Protein AF-A0A2V3UB52-F1 (afdb_monomer_lite)

Sequence (153 aa):
MTWLLSFLPLWVWAVAGIVAVVAAWNFLGRPGAIIAAFAASVIAAYATGASVERERSNAVALTAEIARLKDEKAEAERQQQVSISIQAGMAEKAAATRAEATKLQERADALEDELRREASKAPPACRCGFTDDQRRRLQSDIPIGARADPTAR

Secondary structure (DSSP, 8-state):
--SSGGGS-HHHHHHHHHHHHHHHHHHHHHHHHHHHHHHHHHHHHHHHHHHHHHHHHHHHHHHHHHHHHHHHHHHHHHHHHHHHHHHHHHHHHHHHHHHHHHHHHHHHHHHHHHHHHHHHHS-GGG---S-HHHHHHHHHSS-GGGS--TT--

Radius of gyration: 48.34 Å; chains: 1; bounding box: 86×44×118 Å

Structure (mmCIF, N/CA/C/O backbone):
data_AF-A0A2V3UB52-F1
#
_entry.id   AF-A0A2V3UB52-F1
#
loop_
_atom_site.group_PDB
_atom_site.id
_atom_site.type_symbol
_atom_site.label_atom_id
_atom_site.label_alt_id
_atom_site.label_comp_id
_atom_site.label_asym_id
_atom_site.label_entity_id
_atom_site.label_seq_id
_atom_site.pdbx_PDB_ins_code
_atom_site.Cartn_x
_atom_site.Cartn_y
_atom_site.Cartn_z
_atom_site.occupancy
_atom_site.B_iso_or_equiv
_atom_site.auth_seq_id
_atom_site.auth_comp_id
_atom_site.auth_asym_id
_atom_site.auth_atom_id
_atom_site.pdbx_PDB_model_num
ATOM 1 N N . MET A 1 1 ? -8.072 -17.847 37.753 1.00 44.75 1 MET A N 1
ATOM 2 C CA . MET A 1 1 ? -9.468 -18.165 37.363 1.00 44.75 1 MET A CA 1
ATOM 3 C C . MET A 1 1 ? -10.377 -16.931 37.491 1.00 44.75 1 MET A C 1
ATOM 5 O O . MET A 1 1 ? -11.421 -16.999 38.115 1.00 44.75 1 MET A O 1
ATOM 9 N N . THR A 1 2 ? -10.000 -15.792 36.900 1.00 52.12 2 THR A N 1
ATOM 10 C CA . THR A 1 2 ? -10.775 -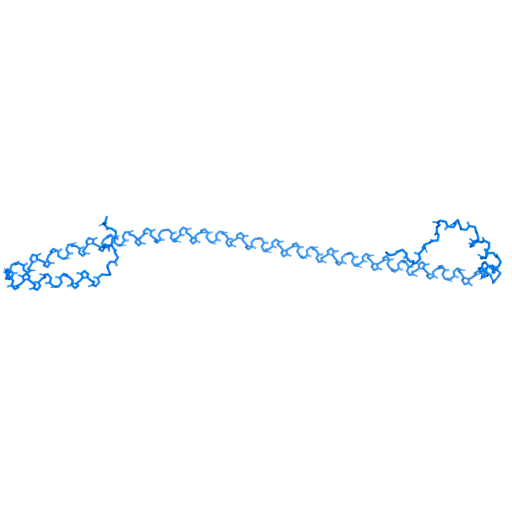14.526 36.952 1.00 52.12 2 THR A CA 1
ATOM 11 C C . THR A 1 2 ? -11.105 -13.962 35.564 1.00 52.12 2 THR A C 1
ATOM 13 O O . THR A 1 2 ? -11.876 -13.019 35.454 1.00 52.12 2 THR A O 1
ATOM 16 N N . TRP A 1 3 ? -10.585 -14.572 34.493 1.00 45.78 3 TRP A N 1
ATOM 17 C CA . TRP A 1 3 ? -10.704 -14.077 33.115 1.00 45.78 3 TRP A CA 1
ATOM 18 C C . TRP A 1 3 ? -11.988 -14.501 32.382 1.00 45.78 3 TRP A C 1
ATOM 20 O O . TRP A 1 3 ? -12.298 -13.958 31.328 1.00 45.78 3 TRP A O 1
ATOM 30 N N . LEU A 1 4 ? -12.759 -15.446 32.931 1.00 47.72 4 LEU A N 1
ATOM 31 C CA . LEU A 1 4 ? -13.968 -15.980 32.283 1.00 47.72 4 LEU A CA 1
ATOM 32 C C . LEU A 1 4 ? -15.237 -15.152 32.547 1.00 47.72 4 LEU A C 1
ATOM 34 O O . LEU A 1 4 ? -16.185 -15.233 31.774 1.00 47.72 4 LEU A O 1
ATOM 38 N N . LEU A 1 5 ? -15.259 -14.315 33.588 1.00 53.47 5 LEU A N 1
ATOM 39 C CA . LEU A 1 5 ? -16.418 -13.462 33.896 1.00 53.47 5 LEU A CA 1
ATOM 40 C C . LEU A 1 5 ? -16.448 -12.164 33.071 1.00 53.47 5 LEU A C 1
ATOM 42 O O . LEU A 1 5 ? -17.472 -11.489 33.025 1.00 53.47 5 LEU A O 1
ATOM 46 N N . SER A 1 6 ? -15.350 -11.818 32.393 1.00 53.53 6 SER A N 1
ATOM 47 C CA . SER A 1 6 ? -15.210 -10.561 31.643 1.00 53.53 6 SER A CA 1
ATOM 48 C C . SER A 1 6 ? -15.817 -10.584 30.234 1.00 53.53 6 SER A C 1
ATOM 50 O O . SER A 1 6 ? -15.831 -9.547 29.581 1.00 53.53 6 SER A O 1
ATOM 52 N N . PHE A 1 7 ? -16.307 -11.739 29.771 1.00 53.47 7 PHE A N 1
ATOM 53 C CA . PHE A 1 7 ? -16.876 -11.924 28.427 1.00 53.47 7 PHE A CA 1
ATOM 54 C C . PHE A 1 7 ? -18.392 -12.129 28.411 1.00 53.47 7 PHE A C 1
ATOM 56 O O . PHE A 1 7 ? -18.974 -12.323 27.345 1.00 53.47 7 PHE A O 1
ATOM 63 N N . LEU A 1 8 ? -19.049 -12.094 29.572 1.00 61.78 8 LEU A N 1
ATOM 64 C CA . LEU A 1 8 ? -20.497 -12.235 29.615 1.00 61.78 8 LEU A CA 1
ATOM 65 C C . LEU A 1 8 ? -21.143 -10.973 29.031 1.00 61.78 8 LEU A C 1
ATOM 67 O O . LEU A 1 8 ? -20.909 -9.876 29.549 1.00 61.78 8 LEU A O 1
ATOM 71 N N . PRO A 1 9 ? -21.934 -11.106 27.954 1.00 69.50 9 PRO A N 1
ATOM 72 C CA . PRO A 1 9 ? -22.558 -9.964 27.313 1.00 69.50 9 PRO A CA 1
ATOM 73 C C . PRO A 1 9 ? -23.505 -9.262 28.292 1.00 69.50 9 PRO A C 1
ATOM 75 O O . PRO A 1 9 ? -24.097 -9.890 29.169 1.00 69.50 9 PRO A O 1
ATOM 78 N N . LEU A 1 10 ? -23.641 -7.942 28.138 1.00 66.31 10 LEU A N 1
ATOM 79 C CA . LEU A 1 10 ? -24.345 -7.032 29.057 1.00 66.31 10 LEU A CA 1
ATOM 80 C C . LEU A 1 10 ? -25.760 -7.511 29.441 1.00 66.31 10 LEU A C 1
ATOM 82 O O . LEU A 1 10 ? -26.216 -7.293 30.563 1.00 66.31 10 LEU A O 1
ATOM 86 N N . TRP A 1 11 ? -26.429 -8.232 28.537 1.00 72.81 11 TRP A N 1
ATOM 87 C CA . TRP A 1 11 ? -27.746 -8.819 28.778 1.00 72.81 11 TRP A CA 1
ATOM 88 C C . TRP A 1 11 ? -27.741 -9.925 29.844 1.00 72.81 11 TRP A C 1
ATOM 90 O O . TRP A 1 11 ? -28.723 -10.055 30.568 1.00 72.81 11 TRP A O 1
ATOM 100 N N . VAL A 1 12 ? -26.651 -10.680 30.016 1.00 79.00 12 VAL A N 1
ATOM 101 C CA . VAL A 1 12 ? -26.568 -11.720 31.057 1.00 79.00 12 VAL A CA 1
ATOM 102 C C . VAL A 1 12 ? -26.512 -11.092 32.448 1.00 79.00 12 VAL A C 1
ATOM 104 O O . VAL A 1 12 ? -27.190 -11.556 33.363 1.00 79.00 12 VAL A O 1
ATOM 107 N N . TRP A 1 13 ? -25.776 -9.990 32.600 1.00 73.56 13 TRP A N 1
ATOM 108 C CA . TRP A 1 13 ? -25.744 -9.220 33.845 1.00 73.56 13 TRP A CA 1
ATOM 109 C C . TRP A 1 13 ? -27.090 -8.558 34.143 1.00 73.56 13 TRP A C 1
ATOM 111 O O . TRP A 1 13 ? -27.532 -8.562 35.292 1.00 73.56 13 TRP A O 1
ATOM 121 N N . ALA A 1 14 ? -27.780 -8.060 33.112 1.00 73.69 14 ALA A N 1
ATOM 122 C CA . ALA A 1 14 ? -29.127 -7.514 33.254 1.00 73.69 14 ALA A CA 1
ATOM 123 C C . ALA A 1 14 ? -30.132 -8.581 33.723 1.00 73.69 14 ALA A C 1
ATOM 125 O O . ALA A 1 14 ? -30.879 -8.348 34.672 1.00 73.69 14 ALA A O 1
ATOM 126 N N . VAL A 1 15 ? -30.111 -9.775 33.119 1.00 82.06 15 VAL A N 1
ATOM 127 C CA . VAL A 1 15 ? -30.983 -10.892 33.515 1.00 82.06 15 VAL A CA 1
ATOM 128 C C . VAL A 1 15 ? -30.673 -11.351 34.941 1.00 82.06 15 VAL A C 1
ATOM 130 O O . VAL A 1 15 ? -31.593 -11.505 35.742 1.00 82.06 15 VAL A O 1
ATOM 133 N N . ALA A 1 16 ? -29.395 -11.501 35.300 1.00 79.19 16 ALA A N 1
ATOM 134 C CA . ALA A 1 16 ? -28.996 -11.877 36.656 1.00 79.19 16 ALA A CA 1
ATOM 135 C C . ALA A 1 16 ? -29.429 -10.833 37.704 1.00 79.19 16 ALA A C 1
ATOM 137 O O . ALA A 1 16 ? -29.923 -11.201 38.770 1.00 79.19 16 ALA A O 1
ATOM 138 N N . GLY A 1 17 ? -29.310 -9.539 37.387 1.00 77.06 17 GLY A N 1
ATOM 139 C CA . GLY A 1 17 ? -29.779 -8.450 38.246 1.00 77.06 17 GLY A CA 1
ATOM 140 C C . GLY A 1 17 ? -31.294 -8.476 38.459 1.00 77.06 17 GLY A C 1
ATOM 141 O O . GLY A 1 17 ? -31.756 -8.360 39.592 1.00 77.06 17 GLY A O 1
ATOM 142 N N . ILE A 1 18 ? -32.073 -8.708 37.398 1.00 79.19 18 ILE A N 1
ATOM 143 C CA . ILE A 1 18 ? -33.537 -8.832 37.488 1.00 79.19 18 ILE A CA 1
ATOM 144 C C . ILE A 1 18 ? -33.924 -10.031 38.363 1.00 79.19 18 ILE A C 1
ATOM 146 O O . ILE A 1 18 ? -34.755 -9.890 39.260 1.00 79.19 18 ILE A O 1
ATOM 150 N N . VAL A 1 19 ? -33.293 -11.191 38.160 1.00 83.88 19 VAL A N 1
ATOM 151 C CA . VAL A 1 19 ? -33.550 -12.394 38.970 1.00 83.88 19 VAL A CA 1
ATOM 152 C C . VAL A 1 19 ? -33.215 -12.149 40.445 1.00 83.88 19 VAL A C 1
ATOM 154 O O . VAL A 1 19 ? -33.999 -12.527 41.316 1.00 83.88 19 VAL A O 1
ATOM 157 N N . ALA A 1 20 ? -32.110 -11.460 40.741 1.00 77.06 20 ALA A N 1
ATOM 158 C CA . ALA A 1 20 ? -31.729 -11.112 42.110 1.00 77.06 20 ALA A CA 1
ATOM 159 C C . ALA A 1 20 ? -32.736 -10.160 42.780 1.00 77.06 20 ALA A C 1
ATOM 161 O O . ALA A 1 20 ? -33.087 -10.359 43.942 1.00 77.06 20 ALA A O 1
ATOM 162 N N . VAL A 1 21 ? -33.250 -9.164 42.050 1.00 77.25 21 VAL A N 1
ATOM 163 C CA . VAL A 1 21 ? -34.270 -8.229 42.560 1.00 77.25 21 VAL A CA 1
ATOM 164 C C . VAL A 1 21 ? -35.596 -8.945 42.828 1.00 77.25 21 VAL A C 1
ATOM 166 O O . VAL A 1 21 ? -36.210 -8.722 43.872 1.00 77.25 21 VAL A O 1
ATOM 169 N N . VAL A 1 22 ? -36.017 -9.847 41.937 1.00 80.38 22 VAL A N 1
ATOM 170 C CA . VAL A 1 22 ? -37.239 -10.652 42.111 1.00 80.38 22 VAL A CA 1
ATOM 171 C C . VAL A 1 22 ? -37.104 -11.621 43.290 1.00 80.38 22 VAL A C 1
ATOM 173 O O . VAL A 1 22 ? -38.029 -11.754 44.093 1.00 80.38 22 VAL A O 1
ATOM 176 N N . ALA A 1 23 ? -35.946 -12.267 43.449 1.00 79.06 23 ALA A N 1
ATOM 177 C CA . ALA A 1 23 ? -35.674 -13.135 44.592 1.00 79.06 23 ALA A CA 1
ATOM 178 C C . ALA A 1 23 ? -35.661 -12.347 45.912 1.00 79.06 23 ALA A C 1
ATOM 180 O O . ALA A 1 23 ? -36.290 -12.761 46.885 1.00 79.06 23 ALA A O 1
ATOM 181 N N . ALA A 1 24 ? -35.018 -11.177 45.937 1.00 76.50 24 ALA A N 1
ATOM 182 C CA . ALA A 1 24 ? -34.986 -10.313 47.113 1.00 76.50 24 ALA A CA 1
ATOM 183 C C . ALA A 1 24 ? -36.382 -9.794 47.491 1.00 76.50 24 ALA A C 1
ATOM 185 O O . ALA A 1 24 ? -36.702 -9.719 48.676 1.00 76.50 24 ALA A O 1
ATOM 186 N N . TRP A 1 25 ? -37.238 -9.508 46.504 1.00 76.75 25 TRP A N 1
ATOM 187 C CA . TRP A 1 25 ? -38.633 -9.136 46.744 1.00 76.75 25 TRP A CA 1
ATOM 188 C C . TRP A 1 25 ? -39.426 -10.269 47.402 1.00 76.75 25 TRP A C 1
ATOM 190 O O . TRP A 1 25 ? -40.173 -10.024 48.348 1.00 76.75 25 TRP A O 1
ATOM 200 N N . ASN A 1 26 ? -39.242 -11.507 46.935 1.00 81.94 26 ASN A N 1
ATOM 201 C CA . ASN A 1 26 ? -39.949 -12.672 47.469 1.00 81.94 26 ASN A CA 1
ATOM 202 C C . ASN A 1 26 ? -39.465 -13.093 48.867 1.00 81.94 26 ASN A C 1
ATOM 204 O O . ASN A 1 26 ? -40.283 -13.525 49.673 1.00 81.94 26 ASN A O 1
ATOM 208 N N . PHE A 1 27 ? -38.168 -12.965 49.171 1.00 79.19 27 PHE A N 1
ATOM 209 C CA . PHE A 1 27 ? -37.594 -13.473 50.428 1.00 79.19 27 PHE A CA 1
ATOM 210 C C . PHE A 1 27 ? -37.385 -12.417 51.520 1.00 79.19 27 PHE A C 1
ATOM 212 O O . PHE A 1 27 ? -37.489 -12.739 52.700 1.00 79.19 27 PHE A O 1
ATOM 219 N N . LEU A 1 28 ? -37.090 -11.165 51.158 1.00 80.94 28 LEU A N 1
ATOM 220 C CA . LEU A 1 28 ? -36.808 -10.075 52.106 1.00 80.94 28 LEU A CA 1
ATOM 221 C C . LEU A 1 28 ? -37.832 -8.931 52.026 1.00 80.94 28 LEU A C 1
ATOM 223 O O . LEU A 1 28 ? -37.727 -7.938 52.751 1.00 80.94 28 LEU A O 1
ATOM 227 N N . GLY A 1 29 ? -38.823 -9.053 51.141 1.00 82.62 29 GLY A N 1
ATOM 228 C CA . GLY A 1 29 ? -39.827 -8.028 50.897 1.00 82.62 29 GLY A CA 1
ATOM 229 C C . GLY A 1 29 ? -39.277 -6.794 50.175 1.00 82.62 29 GLY A C 1
ATOM 230 O O . GLY A 1 29 ? -38.156 -6.754 49.662 1.00 82.62 29 GLY A O 1
ATOM 231 N N . ARG A 1 30 ? -40.094 -5.735 50.166 1.00 75.38 30 ARG A N 1
ATOM 232 C CA . ARG A 1 30 ? -39.780 -4.430 49.557 1.00 75.38 30 ARG A CA 1
ATOM 233 C C . ARG A 1 30 ? -38.390 -3.863 49.897 1.00 75.38 30 ARG A C 1
ATOM 235 O O . ARG A 1 30 ? -37.715 -3.435 48.962 1.00 75.38 30 ARG A O 1
ATOM 242 N N . PRO A 1 31 ? -37.933 -3.834 51.165 1.00 80.00 31 PRO A N 1
ATOM 243 C CA . PRO A 1 31 ? -36.636 -3.237 51.485 1.00 80.00 31 PRO A CA 1
ATOM 244 C C . PRO A 1 31 ? -35.461 -4.031 50.896 1.00 80.00 31 PRO A C 1
ATOM 246 O O . PRO A 1 31 ? -34.512 -3.426 50.401 1.00 80.00 31 PRO A O 1
ATOM 249 N N . GLY A 1 32 ? -35.540 -5.366 50.857 1.00 73.06 32 GLY A N 1
ATOM 250 C CA . GLY A 1 32 ? -34.499 -6.199 50.248 1.00 73.06 32 GLY A CA 1
ATOM 251 C C . GLY A 1 32 ? -34.378 -5.995 48.738 1.00 73.06 32 GLY A C 1
ATOM 252 O O . GLY A 1 32 ? -33.271 -5.920 48.206 1.00 73.06 32 GLY A O 1
ATOM 253 N N . ALA A 1 33 ? -35.507 -5.827 48.046 1.00 76.00 33 ALA A N 1
ATOM 254 C CA . ALA A 1 33 ? -35.509 -5.563 46.610 1.00 76.00 33 ALA A CA 1
ATOM 255 C C . ALA A 1 33 ? -34.905 -4.199 46.240 1.00 76.00 33 ALA A C 1
ATOM 257 O O . ALA A 1 33 ? -34.209 -4.095 45.231 1.00 76.00 33 ALA A O 1
ATOM 258 N N . ILE A 1 34 ? -35.125 -3.168 47.064 1.00 78.62 34 ILE A N 1
ATOM 259 C CA . ILE A 1 34 ? -34.530 -1.836 46.859 1.00 78.62 34 ILE A CA 1
ATOM 260 C C . ILE A 1 34 ? -33.002 -1.913 46.964 1.00 78.62 34 ILE A C 1
ATOM 262 O O . ILE A 1 34 ? -32.299 -1.368 46.114 1.00 78.62 34 ILE A O 1
ATOM 266 N N . ILE A 1 35 ? -32.484 -2.637 47.961 1.00 80.00 35 ILE A N 1
ATOM 267 C CA . ILE A 1 35 ? -31.037 -2.820 48.150 1.00 80.00 35 ILE A CA 1
ATOM 268 C C . ILE A 1 35 ? -30.431 -3.600 46.975 1.00 80.00 35 ILE A C 1
ATOM 270 O O . ILE A 1 35 ? -29.394 -3.201 46.443 1.00 80.00 35 ILE A O 1
ATOM 274 N N . ALA A 1 36 ? -31.092 -4.670 46.524 1.00 77.56 36 ALA A N 1
ATOM 275 C CA . ALA A 1 36 ? -30.638 -5.459 45.379 1.00 77.56 36 ALA A CA 1
ATOM 276 C C . ALA A 1 36 ? -30.613 -4.637 44.078 1.00 77.56 36 ALA A C 1
ATOM 278 O O . ALA A 1 36 ? -29.644 -4.706 43.320 1.00 77.56 36 ALA A O 1
ATOM 279 N N . ALA A 1 37 ? -31.640 -3.816 43.839 1.00 76.81 37 ALA A N 1
ATOM 280 C CA . ALA A 1 37 ? -31.699 -2.942 42.671 1.00 76.81 37 ALA A CA 1
ATOM 281 C C . ALA A 1 37 ? -30.588 -1.883 42.708 1.00 76.81 37 ALA A C 1
ATOM 283 O O . ALA A 1 37 ? -29.920 -1.642 41.701 1.00 76.81 37 ALA A O 1
ATOM 284 N N . PHE A 1 38 ? -30.336 -1.292 43.878 1.00 79.25 38 PHE A N 1
ATOM 285 C CA . PHE A 1 38 ? -29.255 -0.326 44.055 1.00 79.25 38 PHE A CA 1
ATOM 286 C C . PHE A 1 38 ? -27.876 -0.955 43.805 1.00 79.25 38 PHE A C 1
ATOM 288 O O . PHE A 1 38 ? -27.081 -0.415 43.038 1.00 79.25 38 PHE A O 1
ATOM 295 N N . ALA A 1 39 ? -27.612 -2.140 44.363 1.00 80.12 39 ALA A N 1
ATOM 296 C CA . ALA A 1 39 ? -26.362 -2.866 44.138 1.00 80.12 39 ALA A CA 1
ATOM 297 C C . ALA A 1 39 ? -26.149 -3.214 42.652 1.00 80.12 39 ALA A C 1
ATOM 299 O O . ALA A 1 39 ? -25.061 -2.997 42.118 1.00 80.12 39 ALA A O 1
ATOM 300 N N . ALA A 1 40 ? -27.195 -3.674 41.958 1.00 77.62 40 ALA A N 1
ATOM 301 C CA . ALA A 1 40 ? -27.137 -3.946 40.521 1.00 77.62 40 ALA A CA 1
ATOM 302 C C . ALA A 1 40 ? -26.825 -2.680 39.701 1.00 77.62 40 ALA A C 1
ATOM 304 O O . ALA A 1 40 ? -26.051 -2.735 38.746 1.00 77.62 40 ALA A O 1
ATOM 305 N N . SER A 1 41 ? -27.373 -1.531 40.110 1.00 77.38 41 SER A N 1
ATOM 306 C CA . SER A 1 41 ? -27.149 -0.235 39.455 1.00 77.38 41 SER A 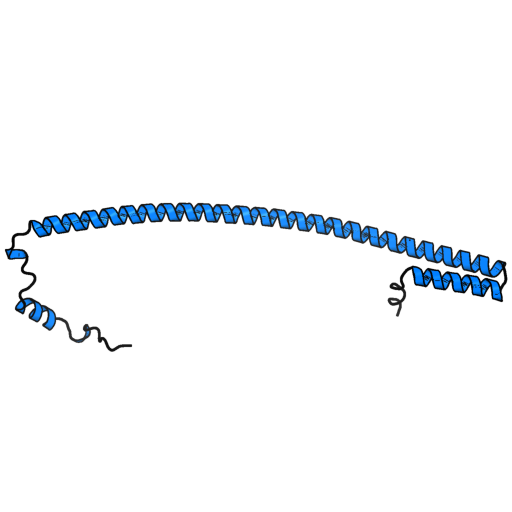CA 1
ATOM 307 C C . SER A 1 41 ? -25.689 0.210 39.562 1.00 77.38 41 SER A C 1
ATOM 309 O O . SER A 1 41 ? -25.090 0.643 38.579 1.00 77.38 41 SER A O 1
ATOM 311 N N . VAL A 1 42 ? -25.093 0.059 40.749 1.00 83.50 42 VAL A N 1
ATOM 312 C CA . VAL A 1 42 ? -23.688 0.407 41.004 1.00 83.50 42 VAL A CA 1
ATOM 313 C C . VAL A 1 42 ? -22.742 -0.489 40.201 1.00 83.50 42 VAL A C 1
ATOM 315 O O . VAL A 1 42 ? -21.799 0.006 39.585 1.00 83.50 42 VAL A O 1
ATOM 318 N N . ILE A 1 43 ? -23.015 -1.797 40.146 1.00 79.06 43 ILE A N 1
ATOM 319 C CA . ILE A 1 43 ? -22.214 -2.748 39.358 1.00 79.06 43 ILE A CA 1
ATOM 320 C C . ILE A 1 43 ? -22.306 -2.424 37.862 1.00 79.06 43 ILE A C 1
ATOM 322 O O . ILE A 1 43 ? -21.286 -2.418 37.172 1.00 79.06 43 ILE A O 1
ATOM 326 N N . ALA A 1 44 ? -23.503 -2.104 37.363 1.00 73.50 44 ALA A N 1
ATOM 327 C CA . ALA A 1 44 ? -23.701 -1.720 35.970 1.00 73.50 44 ALA A CA 1
ATOM 328 C C . ALA A 1 44 ? -22.963 -0.416 35.620 1.00 73.50 44 ALA A C 1
ATOM 330 O O . ALA A 1 44 ? -22.313 -0.351 34.575 1.00 73.50 44 ALA A O 1
ATOM 331 N N . ALA A 1 45 ? -23.003 0.589 36.502 1.00 76.94 45 ALA A N 1
ATOM 332 C CA . ALA A 1 45 ? -22.284 1.853 36.328 1.00 76.94 45 ALA A CA 1
ATOM 333 C C . ALA A 1 45 ? -20.758 1.657 36.313 1.00 76.94 45 ALA A C 1
ATOM 335 O O . ALA A 1 45 ? -20.058 2.242 35.488 1.00 76.94 45 ALA A O 1
ATOM 336 N N . TYR A 1 46 ? -20.234 0.786 37.179 1.00 77.44 46 TYR A N 1
ATOM 337 C CA . TYR A 1 46 ? -18.809 0.458 37.195 1.00 77.44 46 TYR A CA 1
ATOM 338 C C . TYR A 1 46 ? -18.373 -0.300 35.930 1.00 77.44 46 TYR A C 1
ATOM 340 O O . TYR A 1 46 ? -17.359 0.036 35.316 1.00 77.44 46 TYR A O 1
ATOM 348 N N . ALA A 1 47 ? -19.161 -1.289 35.496 1.00 75.06 47 ALA A N 1
ATOM 349 C CA . ALA A 1 47 ? -18.876 -2.064 34.290 1.00 75.06 47 ALA A CA 1
ATOM 350 C C . ALA A 1 47 ? -18.905 -1.198 33.019 1.00 75.06 47 ALA A C 1
ATOM 352 O O . ALA A 1 47 ? -18.039 -1.351 32.157 1.00 75.06 47 ALA A O 1
ATOM 353 N N . THR A 1 48 ? -19.855 -0.260 32.929 1.00 75.31 48 THR A N 1
ATOM 354 C CA . THR A 1 48 ? -19.929 0.698 31.814 1.00 75.31 48 THR A CA 1
ATOM 355 C C . THR A 1 48 ? -18.807 1.733 31.849 1.00 75.31 48 THR A C 1
ATOM 357 O O . THR A 1 48 ? -18.257 2.064 30.802 1.00 75.31 48 THR A O 1
ATOM 360 N N . GLY A 1 49 ? -18.387 2.200 33.028 1.00 71.62 49 GLY A N 1
ATOM 361 C CA . GLY A 1 49 ? -17.198 3.050 33.151 1.00 71.62 49 GLY A CA 1
ATOM 362 C C . GLY A 1 49 ? -15.938 2.365 32.609 1.00 71.62 49 GLY A C 1
ATOM 363 O O . GLY A 1 49 ? -15.230 2.927 31.772 1.00 71.62 49 GLY A O 1
ATOM 364 N N . ALA A 1 50 ? -15.713 1.107 33.001 1.00 70.56 50 ALA A N 1
ATOM 365 C CA . ALA A 1 50 ? -14.559 0.327 32.556 1.00 70.56 50 ALA A CA 1
ATOM 366 C C . ALA A 1 50 ? -14.577 0.004 31.048 1.00 70.56 50 ALA A C 1
ATOM 368 O O . ALA A 1 50 ? -13.515 -0.100 30.428 1.00 70.56 50 ALA A O 1
ATOM 369 N N . SER A 1 51 ? -15.754 -0.161 30.433 1.00 67.44 51 SER A N 1
ATOM 370 C CA . SER A 1 51 ? -15.855 -0.378 28.984 1.00 67.44 51 SER A CA 1
ATOM 371 C C . SER A 1 51 ? -15.556 0.891 28.186 1.00 67.44 51 SER A C 1
ATOM 373 O O . SER A 1 51 ? -14.833 0.821 27.195 1.00 67.44 51 SER A O 1
ATOM 375 N N . VAL A 1 52 ? -16.029 2.054 28.647 1.00 67.19 52 VAL A N 1
ATOM 376 C CA . VAL A 1 52 ? -15.787 3.346 27.978 1.00 67.19 52 VAL A CA 1
ATOM 377 C C . VAL A 1 52 ? -14.296 3.690 27.949 1.00 67.19 52 VAL A C 1
ATOM 379 O O . VAL A 1 52 ? -13.789 4.213 26.956 1.00 67.19 52 VAL A O 1
ATOM 382 N N . GLU A 1 53 ? -13.565 3.372 29.014 1.00 69.94 53 GLU A N 1
ATOM 383 C CA . GLU A 1 53 ? -12.128 3.645 29.091 1.00 69.94 53 GLU A CA 1
ATOM 384 C C . GLU A 1 53 ? -11.317 2.777 28.110 1.00 69.94 53 GLU A C 1
ATOM 386 O O . GLU A 1 53 ? -10.389 3.271 27.465 1.00 69.94 53 GLU A O 1
ATOM 391 N N . ARG A 1 54 ? -11.739 1.523 27.891 1.00 67.44 54 ARG A N 1
ATOM 392 C CA . ARG A 1 54 ? -11.158 0.626 26.873 1.00 67.44 54 ARG A CA 1
ATOM 393 C C . ARG A 1 54 ? -11.482 1.056 25.444 1.00 67.44 54 ARG A C 1
ATOM 395 O O . ARG A 1 54 ? -10.636 0.953 24.559 1.00 67.44 54 ARG A O 1
ATOM 402 N N . GLU A 1 55 ? -12.692 1.548 25.197 1.00 68.88 55 GLU A N 1
ATOM 403 C CA . GLU A 1 55 ? -13.059 2.077 23.879 1.00 68.88 55 GLU A CA 1
ATOM 404 C C . GLU A 1 55 ? -12.242 3.323 23.533 1.00 68.88 55 GLU A C 1
ATOM 406 O O . GLU A 1 55 ? -11.772 3.455 22.403 1.00 68.88 55 GLU A O 1
ATOM 411 N N . ARG A 1 56 ? -11.979 4.194 24.517 1.00 74.56 56 ARG A N 1
ATOM 412 C CA . ARG A 1 56 ? -11.095 5.353 24.335 1.00 74.56 56 ARG A CA 1
ATOM 413 C C . ARG A 1 56 ? -9.657 4.941 24.033 1.00 74.56 56 ARG A C 1
ATOM 415 O O . ARG A 1 56 ? -9.065 5.500 23.112 1.00 74.56 56 ARG A O 1
ATOM 422 N N . SER A 1 57 ? -9.100 3.957 24.746 1.00 73.88 57 SER A N 1
ATOM 423 C CA . SER A 1 57 ? -7.742 3.474 24.449 1.00 73.88 57 SER A CA 1
ATOM 424 C C . SER A 1 57 ? -7.649 2.837 23.062 1.00 73.88 57 SER A C 1
ATOM 426 O O . SER A 1 57 ? -6.691 3.089 22.333 1.00 73.88 57 SER A O 1
ATOM 428 N N . ASN A 1 58 ? -8.667 2.069 22.663 1.00 81.06 58 ASN A N 1
ATOM 429 C CA . ASN A 1 58 ? -8.723 1.450 21.339 1.00 81.06 58 ASN A CA 1
ATOM 430 C C . ASN A 1 58 ? -8.880 2.495 20.229 1.00 81.06 58 ASN A C 1
ATOM 432 O O . ASN A 1 58 ? -8.240 2.373 19.190 1.00 81.06 58 ASN A O 1
ATOM 436 N N . ALA A 1 59 ? -9.673 3.547 20.450 1.00 73.44 59 ALA A N 1
ATOM 437 C CA . ALA A 1 59 ? -9.819 4.644 19.497 1.00 73.44 59 ALA A CA 1
ATOM 438 C C . ALA A 1 59 ? -8.490 5.382 19.269 1.00 73.44 59 ALA A C 1
ATOM 440 O O . ALA A 1 59 ? -8.126 5.646 18.125 1.00 73.44 59 ALA A O 1
ATOM 441 N N . VAL A 1 60 ? -7.729 5.655 20.336 1.00 84.12 60 VAL A N 1
ATOM 442 C CA . VAL A 1 60 ? -6.400 6.280 20.222 1.00 84.12 60 VAL A CA 1
ATOM 443 C C . VAL A 1 60 ? -5.421 5.360 19.485 1.00 84.12 60 VAL A C 1
ATOM 445 O O . VAL A 1 60 ? -4.734 5.811 18.566 1.00 84.12 60 VAL A O 1
ATOM 448 N N . ALA A 1 61 ? -5.403 4.064 19.811 1.00 85.50 61 ALA A N 1
ATOM 449 C CA . ALA A 1 61 ? -4.566 3.089 19.111 1.00 85.50 61 ALA A CA 1
ATOM 450 C C . ALA A 1 61 ? -4.898 3.017 17.609 1.00 85.50 61 ALA A C 1
ATOM 452 O O . ALA A 1 61 ? -4.000 3.110 16.774 1.00 85.50 61 ALA A O 1
ATOM 453 N N . LEU A 1 62 ? -6.188 2.970 17.259 1.00 81.00 62 LEU A N 1
ATOM 454 C CA . LEU A 1 62 ? -6.647 2.970 15.868 1.00 81.00 62 LEU A CA 1
ATOM 455 C C . LEU A 1 62 ? -6.251 4.253 15.131 1.00 81.00 62 LEU A C 1
ATOM 457 O O . LEU A 1 62 ? -5.862 4.190 13.968 1.00 81.00 62 LEU A O 1
ATOM 461 N N . THR A 1 63 ? -6.295 5.419 15.783 1.00 86.56 63 THR A N 1
ATOM 462 C CA . THR A 1 63 ? -5.830 6.661 15.142 1.00 86.56 63 THR A CA 1
ATOM 463 C C . THR A 1 63 ? -4.328 6.655 14.858 1.00 86.56 63 THR A C 1
ATOM 465 O O . THR A 1 63 ? -3.919 7.125 13.795 1.00 86.56 63 THR A O 1
ATOM 468 N N . ALA A 1 64 ? -3.514 6.082 15.750 1.00 86.62 64 ALA A N 1
ATOM 469 C CA . ALA A 1 64 ? -2.078 5.923 15.523 1.00 86.62 64 ALA A CA 1
ATOM 470 C C . ALA A 1 64 ? -1.790 4.939 14.376 1.00 86.62 64 ALA A C 1
ATOM 472 O O . ALA A 1 64 ? -0.916 5.182 13.545 1.00 86.62 64 ALA A O 1
ATOM 473 N N . GLU A 1 65 ? -2.568 3.862 14.283 1.00 85.94 65 GLU A N 1
ATOM 474 C CA . GLU A 1 65 ? -2.429 2.870 13.219 1.00 85.94 65 GLU A CA 1
ATOM 475 C C . GLU A 1 65 ? -2.869 3.420 11.854 1.00 85.94 65 GLU A C 1
ATOM 477 O O . GLU A 1 65 ? -2.179 3.225 10.855 1.00 85.94 65 GLU A O 1
ATOM 482 N N . ILE A 1 66 ? -3.940 4.220 11.810 1.00 87.94 66 ILE A N 1
ATOM 483 C CA . ILE A 1 66 ? -4.358 4.938 10.597 1.00 87.94 66 ILE A CA 1
ATOM 484 C C . ILE A 1 66 ? -3.280 5.926 10.134 1.00 87.94 66 ILE A C 1
ATOM 486 O O . ILE A 1 66 ? -3.053 6.049 8.931 1.00 87.94 66 ILE A O 1
ATOM 490 N N . ALA A 1 67 ? -2.623 6.639 11.056 1.00 88.31 67 ALA A N 1
ATOM 491 C CA . ALA A 1 67 ? -1.532 7.548 10.705 1.00 88.31 67 ALA A CA 1
ATOM 492 C C . ALA A 1 67 ? -0.364 6.784 10.064 1.00 88.31 67 ALA A C 1
ATOM 494 O O . ALA A 1 67 ? 0.072 7.136 8.971 1.00 88.31 67 ALA A O 1
ATOM 495 N N . ARG A 1 68 ? 0.045 5.665 10.672 1.00 89.38 68 ARG A N 1
ATOM 496 C CA . ARG A 1 68 ? 1.111 4.810 10.139 1.00 89.38 68 ARG A CA 1
ATOM 497 C C . ARG A 1 68 ? 0.778 4.245 8.752 1.00 89.38 68 ARG A C 1
ATOM 499 O O . ARG A 1 68 ? 1.623 4.272 7.865 1.00 89.38 68 ARG A O 1
ATOM 506 N N . LEU A 1 69 ? -0.454 3.776 8.542 1.00 86.56 69 LEU A N 1
ATOM 507 C CA . LEU A 1 69 ? -0.894 3.255 7.241 1.00 86.56 69 LEU A CA 1
ATOM 508 C C . LEU A 1 69 ? -0.939 4.337 6.154 1.00 86.56 69 LEU A C 1
ATOM 510 O O . LEU A 1 69 ? -0.714 4.046 4.979 1.00 86.56 69 LEU A O 1
ATOM 514 N N . LYS A 1 70 ? -1.231 5.591 6.520 1.00 90.56 70 LYS A N 1
ATOM 515 C CA . LYS A 1 70 ? -1.168 6.715 5.577 1.00 90.56 70 LYS A CA 1
ATOM 516 C C . LYS A 1 70 ? 0.264 7.009 5.144 1.00 90.56 70 LYS A C 1
ATOM 518 O O . LYS A 1 70 ? 0.476 7.237 3.954 1.00 90.56 70 LYS A O 1
ATOM 523 N N . ASP A 1 71 ? 1.213 6.969 6.074 1.00 91.12 71 ASP A N 1
ATOM 524 C CA . ASP A 1 71 ? 2.628 7.187 5.768 1.00 91.12 71 ASP A CA 1
ATOM 525 C C . ASP A 1 71 ? 3.169 6.075 4.857 1.00 91.12 71 ASP A C 1
ATOM 527 O O . ASP A 1 71 ? 3.755 6.361 3.814 1.00 91.12 71 ASP A O 1
ATOM 531 N N . GLU A 1 72 ? 2.854 4.813 5.165 1.00 90.06 72 GLU A N 1
ATOM 532 C CA . GLU A 1 72 ? 3.227 3.659 4.334 1.00 90.06 72 GLU A CA 1
ATOM 533 C C . GLU A 1 72 ? 2.644 3.759 2.914 1.00 90.06 72 GLU A C 1
ATOM 535 O O . GLU A 1 72 ? 3.332 3.508 1.921 1.00 90.06 72 GLU A O 1
ATOM 540 N N . LYS A 1 73 ? 1.389 4.210 2.785 1.00 88.94 73 LYS A N 1
ATOM 541 C CA . LYS A 1 73 ? 0.772 4.439 1.474 1.00 88.94 73 LYS A CA 1
ATOM 542 C C . LYS A 1 73 ? 1.474 5.557 0.695 1.00 88.94 73 LYS A C 1
ATOM 544 O O . LYS A 1 73 ? 1.695 5.410 -0.506 1.00 88.94 73 LYS A O 1
ATOM 549 N N . ALA A 1 74 ? 1.837 6.656 1.356 1.00 91.94 74 ALA A N 1
ATOM 550 C CA . ALA A 1 74 ? 2.551 7.758 0.713 1.00 91.94 74 ALA A CA 1
ATOM 551 C C . ALA A 1 74 ? 3.944 7.325 0.221 1.00 91.94 74 ALA A C 1
ATOM 553 O O . ALA A 1 74 ? 4.389 7.751 -0.847 1.00 91.94 74 ALA A O 1
ATOM 554 N N . GLU A 1 75 ? 4.629 6.455 0.965 1.00 88.25 75 GLU A N 1
ATOM 555 C CA . GLU A 1 75 ? 5.893 5.855 0.532 1.00 88.25 75 GLU A CA 1
ATOM 556 C C . GLU A 1 75 ? 5.705 4.918 -0.669 1.00 88.25 75 GLU A C 1
ATOM 558 O O . GLU A 1 75 ? 6.467 5.008 -1.637 1.00 88.25 75 GLU A O 1
ATOM 563 N N . ALA A 1 76 ? 4.662 4.083 -0.662 1.00 88.56 76 ALA A N 1
ATOM 564 C CA . ALA A 1 76 ? 4.338 3.198 -1.780 1.00 88.56 76 ALA A CA 1
ATOM 565 C C . ALA A 1 76 ? 4.020 3.975 -3.072 1.00 88.56 76 ALA A C 1
ATOM 567 O O . ALA A 1 76 ? 4.497 3.611 -4.148 1.00 88.56 76 ALA A O 1
ATOM 568 N N . GLU A 1 77 ? 3.284 5.087 -2.979 1.00 89.75 77 GLU A N 1
ATOM 569 C CA . GLU A 1 77 ? 2.994 5.959 -4.128 1.00 89.75 77 GLU A CA 1
ATOM 570 C C . GLU A 1 77 ? 4.276 6.583 -4.708 1.00 89.75 77 GLU A C 1
ATOM 572 O O . GLU A 1 77 ? 4.456 6.614 -5.930 1.00 89.75 77 GLU A O 1
ATOM 577 N N . ARG A 1 78 ? 5.224 7.001 -3.854 1.00 89.25 78 ARG A N 1
ATOM 578 C CA . ARG A 1 78 ? 6.540 7.485 -4.312 1.00 89.25 78 ARG A CA 1
ATOM 579 C C . ARG A 1 78 ? 7.326 6.389 -5.026 1.00 89.25 78 ARG A C 1
ATOM 581 O O . ARG A 1 78 ? 7.902 6.649 -6.081 1.00 89.25 78 ARG A O 1
ATOM 588 N N . GLN A 1 79 ? 7.340 5.168 -4.490 1.00 89.31 79 GLN A N 1
ATOM 589 C CA . GLN A 1 79 ? 8.008 4.033 -5.138 1.00 89.31 79 GLN A CA 1
ATOM 590 C C . GLN A 1 79 ? 7.377 3.707 -6.495 1.00 89.31 79 GLN A C 1
ATOM 592 O O . GLN A 1 79 ? 8.096 3.486 -7.473 1.00 89.31 79 GLN A O 1
ATOM 597 N N . GLN A 1 80 ? 6.046 3.748 -6.587 1.00 88.50 80 GLN A N 1
ATOM 598 C CA . GLN A 1 80 ? 5.340 3.553 -7.847 1.00 88.50 80 GLN A CA 1
ATOM 599 C C . GLN A 1 80 ? 5.730 4.628 -8.869 1.00 88.50 80 GLN A C 1
ATOM 601 O O . GLN A 1 80 ? 6.081 4.297 -10.003 1.00 88.50 80 GLN A O 1
ATOM 606 N N . GLN A 1 81 ? 5.764 5.900 -8.469 1.00 90.56 81 GLN A N 1
ATOM 607 C CA . GLN A 1 81 ? 6.170 6.995 -9.351 1.00 90.56 81 GLN A CA 1
ATOM 608 C C . GLN A 1 81 ? 7.621 6.853 -9.839 1.00 90.56 81 GLN A C 1
ATOM 610 O O . GLN A 1 81 ? 7.896 7.084 -11.018 1.00 90.56 81 GLN A O 1
ATOM 615 N N . VAL A 1 82 ? 8.536 6.409 -8.970 1.00 90.75 82 VAL A N 1
ATOM 616 C CA . VAL A 1 82 ? 9.927 6.100 -9.344 1.00 90.75 82 VAL A CA 1
ATOM 617 C C . VAL A 1 82 ? 9.987 4.933 -10.332 1.00 90.75 82 VAL A C 1
ATOM 619 O O . VAL A 1 82 ? 10.712 4.999 -11.320 1.00 90.75 82 VAL A O 1
ATOM 622 N N . SER A 1 83 ? 9.203 3.872 -10.130 1.00 84.75 83 SER A N 1
ATOM 623 C CA . SER A 1 83 ? 9.182 2.750 -11.076 1.00 84.75 83 SER A CA 1
ATOM 624 C C . SER A 1 83 ? 8.667 3.159 -12.462 1.00 84.75 83 SER A C 1
ATOM 626 O O . SER A 1 83 ? 9.241 2.750 -13.470 1.00 84.75 83 SER A O 1
ATOM 628 N N . ILE A 1 84 ? 7.648 4.024 -12.525 1.00 91.94 84 ILE A N 1
ATOM 629 C CA . ILE A 1 84 ? 7.107 4.550 -13.785 1.00 91.94 84 ILE A CA 1
ATOM 630 C C . ILE A 1 84 ? 8.157 5.403 -14.503 1.00 91.94 84 ILE A C 1
ATOM 632 O O . ILE A 1 84 ? 8.348 5.248 -15.709 1.00 91.94 84 ILE A O 1
ATOM 636 N N . SER A 1 85 ? 8.875 6.271 -13.784 1.00 88.31 85 SER A N 1
ATOM 637 C CA . SER A 1 85 ? 9.910 7.110 -14.400 1.00 88.31 85 SER A CA 1
ATOM 638 C C . SER A 1 85 ? 11.101 6.289 -14.903 1.00 88.31 85 SER A C 1
ATOM 640 O O . SER A 1 85 ? 11.618 6.563 -15.987 1.00 88.31 85 SER A O 1
ATOM 642 N N . ILE A 1 86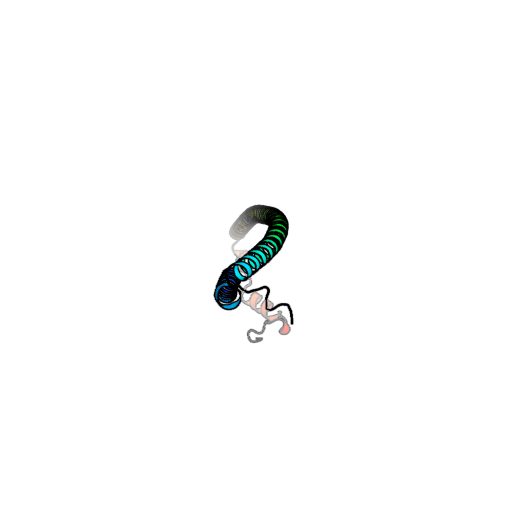 ? 11.486 5.224 -14.190 1.00 90.62 86 ILE A N 1
ATOM 643 C CA . ILE A 1 86 ? 12.495 4.266 -14.662 1.00 90.62 86 ILE A CA 1
ATOM 644 C C . ILE A 1 86 ? 12.011 3.556 -15.931 1.00 90.62 86 ILE A C 1
ATOM 646 O O . ILE A 1 86 ? 12.767 3.460 -16.896 1.00 90.62 86 ILE A O 1
ATOM 650 N N . GLN A 1 87 ? 10.761 3.084 -15.967 1.00 87.25 87 GLN A N 1
ATOM 651 C CA . GLN A 1 87 ? 10.199 2.432 -17.155 1.00 87.25 87 GLN A CA 1
ATOM 652 C C . GLN A 1 87 ? 10.160 3.374 -18.364 1.00 87.25 87 GLN A C 1
ATOM 654 O O . GLN A 1 87 ? 10.548 2.965 -19.458 1.00 87.25 87 GLN A O 1
ATOM 659 N N . ALA A 1 88 ? 9.766 4.635 -18.167 1.00 89.25 88 ALA A N 1
ATOM 660 C CA . ALA A 1 88 ? 9.796 5.650 -19.215 1.00 89.25 88 ALA A CA 1
ATOM 661 C C . ALA A 1 88 ? 11.226 5.872 -19.741 1.00 89.25 88 ALA A C 1
ATOM 663 O O . ALA A 1 88 ? 11.459 5.783 -20.946 1.00 89.25 88 ALA A O 1
ATOM 664 N N . GLY A 1 89 ? 12.209 6.031 -18.847 1.00 87.44 89 GLY A N 1
ATOM 665 C CA . GLY A 1 89 ? 13.614 6.177 -19.240 1.00 87.44 89 GLY A CA 1
ATOM 666 C C . GLY A 1 89 ? 14.189 4.939 -19.944 1.00 87.44 89 GLY A C 1
ATOM 667 O O . GLY A 1 89 ? 15.016 5.058 -20.848 1.00 87.44 89 GLY A O 1
ATOM 668 N N . MET A 1 90 ? 13.742 3.733 -19.580 1.00 84.88 90 MET A N 1
ATOM 669 C CA . MET A 1 90 ? 14.121 2.496 -20.274 1.00 84.88 90 MET A CA 1
ATOM 670 C C . MET A 1 90 ? 13.496 2.405 -21.669 1.00 84.88 90 MET A C 1
ATOM 672 O O . MET A 1 90 ? 14.162 1.951 -22.600 1.00 84.88 90 MET A O 1
ATOM 676 N N . ALA A 1 91 ? 12.254 2.865 -21.838 1.00 84.44 91 ALA A N 1
ATOM 677 C CA . ALA A 1 91 ? 11.604 2.938 -23.143 1.00 84.44 91 ALA A CA 1
ATOM 678 C C . ALA A 1 91 ? 12.319 3.930 -24.076 1.00 84.44 91 ALA A C 1
ATOM 680 O O . ALA A 1 91 ? 12.556 3.607 -25.241 1.00 84.44 91 ALA A O 1
ATOM 681 N N . GLU A 1 92 ? 12.741 5.086 -23.559 1.00 84.62 92 GLU A N 1
ATOM 682 C CA . GLU A 1 92 ? 13.540 6.062 -24.311 1.00 84.62 92 GLU A CA 1
ATOM 683 C C . GLU A 1 92 ? 14.895 5.487 -24.735 1.00 84.62 92 GLU A C 1
ATOM 685 O O . GLU A 1 92 ? 15.268 5.571 -25.907 1.00 84.62 92 GLU A O 1
ATOM 690 N N . LYS A 1 93 ? 15.608 4.819 -23.819 1.00 87.81 93 LYS A N 1
ATOM 691 C CA . LYS A 1 93 ? 16.870 4.137 -24.147 1.00 87.81 93 LYS A CA 1
ATOM 692 C C . LYS A 1 93 ? 16.671 3.040 -25.190 1.00 87.81 93 LYS A C 1
ATOM 694 O O . LYS A 1 93 ? 17.483 2.925 -26.100 1.00 87.81 93 LYS A O 1
ATOM 699 N N . ALA A 1 94 ? 15.592 2.264 -25.100 1.00 85.12 94 ALA A N 1
ATOM 700 C CA . ALA A 1 94 ? 15.269 1.240 -26.090 1.00 85.12 94 ALA A CA 1
ATOM 701 C C . ALA A 1 94 ? 14.926 1.838 -27.467 1.00 85.12 94 ALA A C 1
ATOM 703 O O . ALA A 1 94 ? 15.247 1.248 -28.498 1.00 85.12 94 ALA A O 1
ATOM 704 N N . ALA A 1 95 ? 14.284 3.007 -27.510 1.00 87.19 95 ALA A N 1
ATOM 705 C CA . ALA A 1 95 ? 14.043 3.724 -28.759 1.00 87.19 95 ALA A CA 1
ATOM 706 C C . ALA A 1 95 ? 15.355 4.250 -29.366 1.00 87.19 95 ALA A C 1
ATOM 708 O O . ALA A 1 95 ? 15.575 4.094 -30.567 1.00 87.19 95 ALA A O 1
ATOM 709 N N . ALA A 1 96 ? 16.251 4.794 -28.538 1.00 88.94 96 ALA A N 1
ATOM 710 C CA . ALA A 1 96 ? 17.567 5.256 -28.971 1.00 88.94 96 ALA A CA 1
ATOM 711 C C . ALA A 1 96 ? 18.429 4.108 -29.525 1.00 88.94 96 ALA A C 1
ATOM 713 O O . ALA A 1 96 ? 18.976 4.233 -30.618 1.00 88.94 96 ALA A O 1
ATOM 714 N N . THR A 1 97 ? 18.478 2.956 -28.848 1.00 87.25 97 THR A N 1
ATOM 715 C CA . THR A 1 97 ? 19.243 1.795 -29.335 1.00 87.25 97 THR A CA 1
ATOM 716 C C . THR A 1 97 ? 18.667 1.216 -30.624 1.00 87.25 97 THR A C 1
ATOM 718 O O . THR A 1 97 ? 19.426 0.816 -31.503 1.00 87.25 97 THR A O 1
ATOM 721 N N . ARG A 1 98 ? 17.338 1.221 -30.803 1.00 83.75 98 ARG A N 1
ATOM 722 C CA . ARG A 1 98 ? 16.706 0.851 -32.084 1.00 83.75 98 ARG A CA 1
ATOM 723 C C . ARG A 1 98 ? 17.058 1.833 -33.205 1.00 83.75 98 ARG A C 1
ATOM 725 O O . ARG A 1 98 ? 17.303 1.406 -34.332 1.00 83.75 98 ARG A O 1
ATOM 732 N N . ALA A 1 99 ? 17.117 3.131 -32.910 1.00 90.69 99 ALA A N 1
ATOM 733 C CA . ALA A 1 99 ? 17.538 4.146 -33.875 1.00 90.69 99 ALA A CA 1
ATOM 734 C C . ALA A 1 99 ? 19.027 4.011 -34.253 1.00 90.69 99 ALA A C 1
ATOM 736 O O . ALA A 1 99 ? 19.411 4.259 -35.392 1.00 90.69 99 ALA A O 1
ATOM 737 N N . GLU A 1 100 ? 19.883 3.598 -33.320 1.00 90.19 100 GLU A N 1
ATOM 738 C CA . GLU A 1 100 ? 21.290 3.307 -33.613 1.00 90.19 100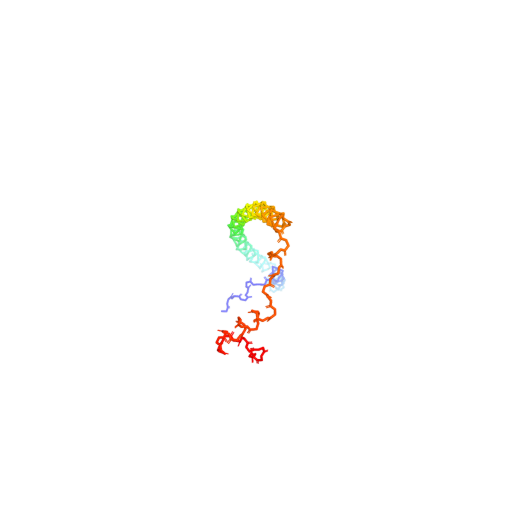 GLU A CA 1
ATOM 739 C C . GLU A 1 100 ? 21.459 2.009 -34.408 1.00 90.19 100 GLU A C 1
ATOM 741 O O . GLU A 1 100 ? 22.222 1.982 -35.372 1.00 90.19 100 GLU A O 1
ATOM 746 N N . ALA A 1 101 ? 20.708 0.958 -34.066 1.00 88.50 101 ALA A N 1
ATOM 747 C CA . ALA A 1 101 ? 20.725 -0.310 -34.791 1.00 88.50 101 ALA A CA 1
ATOM 748 C C . ALA A 1 101 ? 20.280 -0.140 -36.251 1.00 88.50 101 ALA A C 1
ATOM 750 O O . ALA A 1 101 ? 20.935 -0.650 -37.153 1.00 88.50 101 ALA A O 1
ATOM 751 N N . THR A 1 102 ? 19.220 0.636 -36.492 1.00 92.44 102 THR A N 1
ATOM 752 C CA . THR A 1 102 ? 18.754 0.954 -37.855 1.00 92.44 102 THR A CA 1
ATOM 753 C C . THR A 1 102 ? 19.801 1.732 -38.650 1.00 92.44 102 THR A C 1
ATOM 755 O O . THR A 1 102 ? 20.109 1.345 -39.771 1.00 92.44 102 THR A O 1
ATOM 758 N N . LYS A 1 103 ? 20.448 2.745 -38.057 1.00 92.19 103 LYS A N 1
ATOM 759 C CA . LYS A 1 103 ? 21.559 3.470 -38.707 1.00 92.19 103 LYS A CA 1
ATOM 760 C C . LYS A 1 103 ? 22.757 2.576 -39.030 1.00 92.19 103 LYS A C 1
ATOM 762 O O . LYS A 1 103 ? 23.408 2.765 -40.054 1.00 92.19 103 LYS A O 1
ATOM 767 N N . LEU A 1 104 ? 23.103 1.645 -38.140 1.00 89.56 104 LEU A N 1
ATOM 768 C CA . LEU A 1 104 ? 24.181 0.686 -38.391 1.00 89.56 104 LEU A CA 1
ATOM 769 C C . LEU A 1 104 ? 23.809 -0.282 -39.513 1.00 89.56 104 LEU A C 1
ATOM 771 O O . LEU A 1 104 ? 24.665 -0.595 -40.336 1.00 89.56 104 LEU A O 1
ATOM 775 N N . GLN A 1 105 ? 22.547 -0.699 -39.575 1.00 90.19 105 GLN A N 1
ATOM 776 C CA . GLN A 1 105 ? 22.049 -1.565 -40.633 1.00 90.19 105 GLN A CA 1
ATOM 777 C C . GLN A 1 105 ? 22.051 -0.862 -41.995 1.00 90.19 105 GLN A C 1
ATOM 779 O O . GLN A 1 105 ? 22.604 -1.406 -42.939 1.00 90.19 105 GLN A O 1
ATOM 784 N N . GLU A 1 106 ? 21.593 0.389 -42.078 1.00 92.25 106 GLU A N 1
ATOM 785 C CA . GLU A 1 106 ? 21.684 1.189 -43.312 1.00 92.25 106 GLU A CA 1
ATOM 786 C C . GLU A 1 106 ? 23.131 1.342 -43.806 1.00 92.25 106 GLU A C 1
ATOM 788 O O . GLU A 1 106 ? 23.396 1.296 -45.006 1.00 92.25 106 GLU A O 1
ATOM 793 N N . ARG A 1 107 ? 24.095 1.507 -42.888 1.00 91.31 107 ARG A N 1
ATOM 794 C CA . ARG A 1 107 ? 25.523 1.559 -43.241 1.00 91.31 107 ARG A CA 1
ATOM 795 C C . ARG A 1 107 ? 26.051 0.215 -43.731 1.00 91.31 107 ARG A C 1
ATOM 797 O O . ARG A 1 107 ? 26.873 0.204 -44.642 1.00 91.31 107 ARG A O 1
ATOM 804 N N . ALA A 1 108 ? 25.622 -0.887 -43.119 1.00 89.25 108 ALA A N 1
ATOM 805 C CA . ALA A 1 108 ? 25.995 -2.227 -43.557 1.00 89.25 108 ALA A CA 1
ATOM 806 C C . ALA A 1 108 ? 25.447 -2.509 -44.962 1.00 89.25 108 ALA A C 1
ATOM 808 O O . ALA A 1 108 ? 26.220 -2.883 -45.839 1.00 89.25 108 ALA A O 1
ATOM 809 N N . ASP A 1 109 ? 24.168 -2.213 -45.201 1.00 92.06 109 ASP A N 1
ATOM 810 C CA . ASP A 1 109 ? 23.517 -2.384 -46.503 1.00 92.06 109 ASP A CA 1
ATOM 811 C C . ASP A 1 109 ? 24.196 -1.519 -47.583 1.00 92.06 109 ASP A C 1
ATOM 813 O O . ASP A 1 109 ? 24.469 -1.988 -48.688 1.00 92.06 109 ASP A O 1
ATOM 817 N N . ALA A 1 110 ? 24.552 -0.270 -47.256 1.00 91.00 110 ALA A N 1
ATOM 818 C CA . ALA A 1 110 ? 25.283 0.609 -48.170 1.00 91.00 110 ALA A CA 1
ATOM 819 C C . ALA A 1 110 ? 26.676 0.061 -48.530 1.00 91.00 110 ALA A C 1
ATOM 821 O O . ALA A 1 110 ? 27.065 0.094 -49.699 1.00 91.00 110 ALA A O 1
ATOM 822 N N . LEU A 1 111 ? 27.415 -0.471 -47.549 1.00 88.56 111 LEU A N 1
ATOM 823 C CA . LEU A 1 111 ? 28.718 -1.102 -47.780 1.00 88.56 111 LEU A CA 1
ATOM 824 C C . LEU A 1 111 ? 28.590 -2.384 -48.612 1.00 88.56 111 LEU A C 1
ATOM 826 O O . LEU A 1 111 ? 29.413 -2.619 -49.496 1.00 88.56 111 LEU A O 1
ATOM 830 N N . GLU A 1 112 ? 27.564 -3.204 -48.369 1.00 88.56 112 GLU A N 1
ATOM 831 C CA . GLU A 1 112 ? 27.287 -4.397 -49.177 1.00 88.56 112 GLU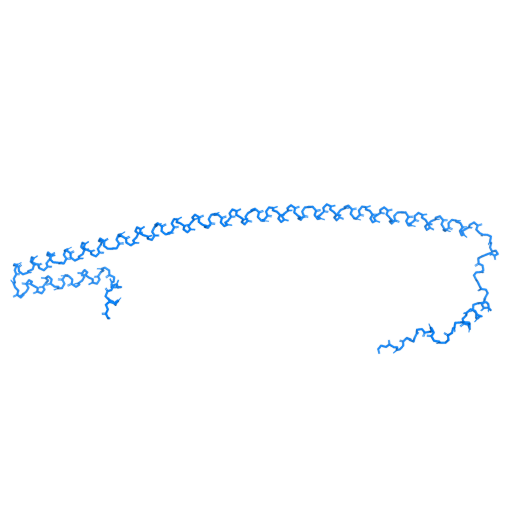 A CA 1
ATOM 832 C C . GLU A 1 112 ? 26.979 -4.036 -50.634 1.00 88.56 112 GLU A C 1
ATOM 834 O O . GLU A 1 112 ? 27.503 -4.671 -51.556 1.00 88.56 112 GLU A O 1
ATOM 839 N N . ASP A 1 113 ? 26.189 -2.988 -50.864 1.00 89.56 113 ASP A N 1
ATOM 840 C CA . ASP A 1 113 ? 25.896 -2.485 -52.204 1.00 89.56 113 ASP A CA 1
ATOM 841 C C . ASP A 1 113 ? 27.143 -1.922 -52.904 1.00 89.56 113 ASP A C 1
ATOM 843 O O . ASP A 1 113 ? 27.325 -2.137 -54.109 1.00 89.56 113 ASP A O 1
ATOM 847 N N . GLU A 1 114 ? 28.031 -1.238 -52.178 1.00 84.56 114 GLU A N 1
ATOM 848 C CA . GLU A 1 114 ? 29.328 -0.788 -52.697 1.00 84.56 114 GLU A CA 1
ATOM 849 C C . GLU A 1 114 ? 30.222 -1.969 -53.088 1.00 84.56 114 GLU A C 1
ATOM 851 O O . GLU A 1 114 ? 30.676 -2.033 -54.235 1.00 84.56 114 GLU A O 1
ATOM 856 N N . LEU A 1 115 ? 30.384 -2.958 -52.203 1.00 83.12 115 LEU A N 1
ATOM 857 C CA . LEU A 1 115 ? 31.106 -4.207 -52.475 1.00 83.12 115 LEU A CA 1
ATOM 858 C C . LEU A 1 115 ? 30.537 -4.935 -53.696 1.00 83.12 115 LEU A C 1
ATOM 860 O O . LEU A 1 115 ? 31.282 -5.410 -54.557 1.00 83.12 115 LEU A O 1
ATOM 864 N N . ARG A 1 116 ? 29.209 -4.992 -53.824 1.00 80.94 116 ARG A N 1
ATOM 865 C CA . ARG A 1 116 ? 28.533 -5.608 -54.971 1.00 80.94 116 ARG A CA 1
ATOM 866 C C . ARG A 1 116 ? 28.802 -4.843 -56.263 1.00 80.94 116 ARG A C 1
ATOM 868 O O . ARG A 1 116 ? 29.033 -5.464 -57.306 1.00 80.94 116 ARG A O 1
ATOM 875 N N . ARG A 1 117 ? 28.804 -3.507 -56.217 1.00 81.44 117 ARG A N 1
ATOM 876 C CA . ARG A 1 117 ? 29.156 -2.653 -57.362 1.00 81.44 117 ARG A CA 1
ATOM 877 C C . ARG A 1 117 ? 30.618 -2.830 -57.755 1.00 81.44 117 ARG A C 1
ATOM 879 O O . ARG A 1 117 ? 30.894 -2.967 -58.946 1.00 81.44 117 ARG A O 1
ATOM 886 N N . GLU A 1 118 ? 31.544 -2.885 -56.808 1.00 78.94 118 GLU A N 1
ATOM 887 C CA . GLU A 1 118 ? 32.961 -3.146 -57.088 1.00 78.94 118 GLU A CA 1
ATOM 888 C C . GLU A 1 118 ? 33.179 -4.546 -57.676 1.00 78.94 118 GLU A C 1
ATOM 890 O O . GLU A 1 118 ? 33.806 -4.684 -58.728 1.00 78.94 118 GLU A O 1
ATOM 895 N N . ALA A 1 119 ? 32.550 -5.575 -57.104 1.00 75.25 119 ALA A N 1
ATOM 896 C CA . ALA A 1 119 ? 32.572 -6.938 -57.638 1.00 75.25 119 ALA A CA 1
ATOM 897 C C . ALA A 1 119 ? 31.932 -7.052 -59.038 1.00 75.25 119 ALA A C 1
ATOM 899 O O . ALA A 1 119 ? 32.278 -7.935 -59.828 1.00 75.25 119 ALA A O 1
ATOM 900 N N . SER A 1 120 ? 30.992 -6.162 -59.378 1.00 72.75 120 SER A N 1
ATOM 901 C CA . SER A 1 120 ? 30.408 -6.085 -60.722 1.00 72.75 120 SER A CA 1
ATOM 902 C C . SER A 1 120 ? 31.334 -5.430 -61.752 1.00 72.75 120 SER A C 1
ATOM 904 O O . SER A 1 120 ? 31.267 -5.785 -62.927 1.00 72.75 120 SER A O 1
ATOM 906 N N . LYS A 1 121 ? 32.218 -4.525 -61.309 1.00 74.62 121 LYS A N 1
ATOM 907 C CA . LYS A 1 121 ? 33.236 -3.853 -62.134 1.00 74.62 121 LYS A CA 1
ATOM 908 C C . LYS A 1 121 ? 34.509 -4.685 -62.303 1.00 74.62 121 LYS A C 1
ATOM 910 O O . LYS A 1 121 ? 35.301 -4.399 -63.199 1.00 74.62 121 LYS A O 1
ATOM 915 N N . ALA A 1 122 ? 34.717 -5.699 -61.462 1.00 59.69 122 ALA A N 1
ATOM 916 C CA . ALA A 1 122 ? 35.843 -6.612 -61.592 1.00 59.69 122 ALA A CA 1
ATOM 917 C C . ALA A 1 122 ? 35.786 -7.365 -62.943 1.00 59.69 122 ALA A C 1
ATOM 919 O O . ALA A 1 122 ? 34.731 -7.900 -63.303 1.00 59.69 122 ALA A O 1
ATOM 920 N N . PRO A 1 123 ? 36.899 -7.435 -63.702 1.00 56.50 123 PRO A N 1
ATOM 921 C CA . PRO A 1 123 ? 36.936 -8.143 -64.976 1.00 56.50 123 PRO A CA 1
ATOM 922 C C . PRO A 1 123 ? 36.624 -9.641 -64.782 1.00 56.50 123 PRO A C 1
ATOM 924 O O . PRO A 1 123 ? 36.986 -10.220 -63.753 1.00 56.50 123 PRO A O 1
ATOM 927 N N . PRO A 1 124 ? 35.995 -10.313 -65.768 1.00 56.50 124 PRO A N 1
ATOM 928 C CA . PRO A 1 124 ? 35.541 -11.704 -65.646 1.00 56.50 124 PRO A CA 1
ATOM 929 C C . PRO A 1 124 ? 36.668 -12.705 -65.344 1.00 56.50 124 PRO A C 1
ATOM 931 O O . PRO A 1 124 ? 36.395 -13.774 -64.807 1.00 56.50 124 PRO A O 1
ATOM 934 N N . ALA A 1 125 ? 37.929 -12.342 -65.601 1.00 51.59 125 ALA A N 1
ATOM 935 C CA . ALA A 1 125 ? 39.102 -13.142 -65.251 1.00 51.59 125 ALA A CA 1
ATOM 936 C C . ALA A 1 125 ? 39.309 -13.319 -63.730 1.00 51.59 125 ALA A C 1
ATOM 938 O O . ALA A 1 125 ? 39.926 -14.295 -63.319 1.00 51.59 125 ALA A O 1
ATOM 939 N N . CYS A 1 126 ? 38.756 -12.429 -62.895 1.00 51.72 126 CYS A N 1
ATOM 940 C CA . CYS A 1 126 ? 38.822 -12.527 -61.430 1.00 51.72 126 CYS A CA 1
ATOM 941 C C . CYS A 1 126 ? 37.546 -13.114 -60.792 1.00 51.72 126 CYS A C 1
ATOM 943 O O . CYS A 1 126 ? 37.512 -13.313 -59.581 1.00 51.72 126 CYS A O 1
ATOM 945 N N . ARG A 1 127 ? 36.493 -13.413 -61.577 1.00 51.78 127 ARG A N 1
ATOM 946 C CA . ARG A 1 127 ? 35.272 -14.100 -61.089 1.00 51.78 127 ARG A CA 1
ATOM 947 C C . ARG A 1 127 ? 35.437 -15.611 -60.956 1.00 51.78 127 ARG A C 1
ATOM 949 O O . ARG A 1 127 ? 34.581 -16.270 -60.367 1.00 51.78 127 ARG A O 1
ATOM 956 N N . CYS A 1 128 ? 36.537 -16.151 -61.468 1.00 52.81 128 CYS A N 1
ATOM 957 C CA . CYS A 1 128 ? 36.960 -17.519 -61.232 1.00 52.81 128 CYS A CA 1
ATOM 958 C C . CYS A 1 128 ? 37.504 -17.620 -59.803 1.00 52.81 128 CYS A C 1
ATOM 960 O O . CYS A 1 128 ? 38.713 -17.631 -59.580 1.00 52.81 128 CYS A O 1
ATOM 962 N N . GLY A 1 129 ? 36.602 -17.668 -58.819 1.00 55.88 129 GLY A N 1
ATOM 963 C CA . GLY A 1 129 ? 36.946 -18.218 -57.514 1.00 55.88 129 GLY A CA 1
ATOM 964 C C . GLY A 1 129 ? 37.599 -19.576 -57.743 1.00 55.88 129 GLY A C 1
ATOM 965 O O . GLY A 1 129 ? 37.065 -20.341 -58.538 1.00 55.88 129 GLY A O 1
ATOM 966 N N . PHE A 1 130 ? 38.761 -19.793 -57.118 1.00 56.62 130 PHE A N 1
ATOM 967 C CA . PHE A 1 130 ? 39.573 -21.015 -57.111 1.00 56.62 130 PHE A CA 1
ATOM 968 C C . PHE A 1 130 ? 39.104 -22.110 -58.077 1.00 56.62 130 PHE A C 1
ATOM 970 O O . PHE A 1 130 ? 38.058 -22.724 -57.848 1.00 56.62 130 PHE A O 1
ATOM 977 N N . THR A 1 131 ? 39.909 -22.412 -59.101 1.00 62.47 131 THR A N 1
ATOM 978 C CA . THR A 1 131 ? 39.689 -23.611 -59.923 1.00 62.47 131 THR A CA 1
ATOM 979 C C . THR A 1 131 ? 39.505 -24.831 -59.013 1.00 62.47 131 THR A C 1
ATOM 981 O O . THR A 1 131 ? 40.069 -24.873 -57.915 1.00 62.47 131 THR A O 1
ATOM 984 N N . ASP A 1 132 ? 38.718 -25.827 -59.431 1.00 60.44 132 ASP A N 1
ATOM 985 C CA . ASP A 1 132 ? 38.441 -27.018 -58.605 1.00 60.44 132 ASP A CA 1
ATOM 986 C C . ASP A 1 132 ? 39.724 -27.681 -58.071 1.00 60.44 132 ASP A C 1
ATOM 988 O O . ASP A 1 132 ? 39.748 -28.215 -56.961 1.00 60.44 132 ASP A O 1
ATOM 992 N N . ASP A 1 133 ? 40.821 -27.559 -58.817 1.00 60.56 133 ASP A N 1
ATOM 993 C CA . ASP A 1 133 ? 42.153 -28.006 -58.420 1.00 60.56 133 ASP A CA 1
ATOM 994 C C . ASP A 1 133 ? 42.758 -27.200 -57.260 1.00 60.56 133 ASP A C 1
ATOM 996 O O . ASP A 1 133 ? 43.360 -27.767 -56.346 1.00 60.56 133 ASP A O 1
ATOM 1000 N N . GLN A 1 134 ? 42.581 -25.877 -57.241 1.00 63.44 134 GLN A N 1
ATOM 1001 C CA . GLN A 1 134 ? 43.022 -25.058 -56.114 1.00 63.44 134 GLN A CA 1
ATOM 1002 C C . GLN A 1 134 ? 42.108 -25.222 -54.888 1.00 63.44 134 GLN A C 1
ATOM 1004 O O . GLN A 1 134 ? 42.613 -25.211 -53.765 1.00 63.44 134 GLN A O 1
ATOM 1009 N N . ARG A 1 135 ? 40.798 -25.467 -55.074 1.00 63.66 135 ARG A N 1
ATOM 1010 C CA . ARG A 1 135 ? 39.904 -25.864 -53.966 1.00 63.66 135 ARG A CA 1
ATOM 1011 C C . ARG A 1 135 ? 40.340 -27.181 -53.332 1.00 63.66 135 ARG A C 1
ATOM 1013 O O . ARG A 1 135 ? 40.375 -27.270 -52.109 1.00 63.66 135 ARG A O 1
ATOM 1020 N N . ARG A 1 136 ? 40.710 -28.184 -54.139 1.00 63.28 136 ARG A N 1
ATOM 1021 C CA . ARG A 1 136 ? 41.197 -29.480 -53.632 1.00 63.28 136 ARG A CA 1
ATOM 1022 C C . ARG A 1 136 ? 42.481 -29.344 -52.820 1.00 63.28 136 ARG A C 1
ATOM 1024 O O . ARG A 1 136 ? 42.575 -29.972 -51.772 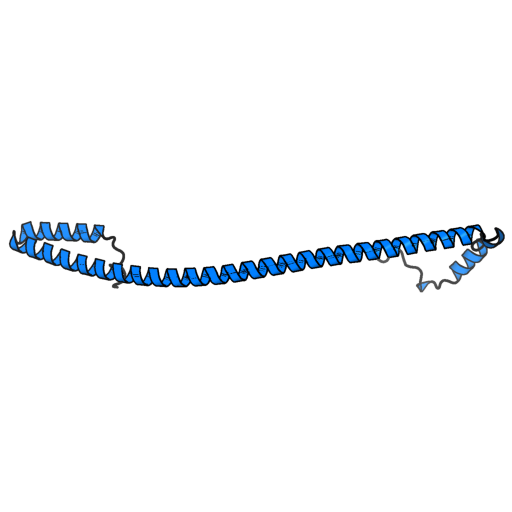1.00 63.28 136 ARG A O 1
ATOM 1031 N N . ARG A 1 137 ? 43.423 -28.501 -53.260 1.00 64.25 137 ARG A N 1
ATOM 1032 C CA . ARG A 1 137 ? 44.681 -28.240 -52.532 1.00 64.25 137 ARG A CA 1
ATOM 1033 C C . ARG A 1 137 ? 44.444 -27.545 -51.191 1.00 64.25 137 ARG A C 1
ATOM 1035 O O . ARG A 1 137 ? 44.921 -28.007 -50.163 1.00 64.25 137 ARG A O 1
ATOM 1042 N N . LEU A 1 138 ? 43.613 -26.504 -51.176 1.00 64.56 138 LEU A N 1
ATOM 1043 C CA . LEU A 1 138 ? 43.232 -25.831 -49.931 1.00 64.56 138 LEU A CA 1
ATOM 1044 C C . LEU A 1 138 ? 42.509 -26.767 -48.955 1.00 64.56 138 LEU A C 1
ATOM 1046 O O . LEU A 1 138 ? 42.678 -26.632 -47.752 1.00 64.56 138 LEU A O 1
ATOM 1050 N N . GLN A 1 139 ? 41.732 -27.732 -49.456 1.00 61.06 139 GLN A N 1
ATOM 1051 C CA . GLN A 1 139 ? 41.017 -28.709 -48.632 1.00 61.06 139 GLN A CA 1
ATOM 1052 C C . GLN A 1 139 ? 41.903 -29.875 -48.152 1.00 61.06 139 GLN A C 1
ATOM 1054 O O . GLN A 1 139 ? 41.573 -30.506 -47.143 1.00 61.06 139 GLN A O 1
ATOM 1059 N N . SER A 1 140 ? 43.011 -30.162 -48.849 1.00 61.72 140 SER A N 1
ATOM 1060 C CA . SER A 1 140 ? 44.026 -31.138 -48.427 1.00 61.72 140 SER A CA 1
ATOM 1061 C C . SER A 1 140 ? 45.032 -30.572 -47.426 1.00 61.72 140 SER A C 1
ATOM 1063 O O . SER A 1 140 ? 45.595 -31.343 -46.656 1.00 61.72 140 SER A O 1
ATOM 1065 N N . ASP A 1 141 ? 45.211 -29.249 -47.403 1.00 60.75 141 ASP A N 1
ATOM 1066 C CA . ASP A 1 141 ? 46.118 -28.556 -46.477 1.00 60.75 141 ASP A CA 1
ATOM 1067 C C . ASP A 1 141 ? 45.461 -28.219 -45.124 1.00 60.75 141 ASP A C 1
ATOM 1069 O O . ASP A 1 141 ? 46.127 -27.735 -44.209 1.00 60.75 141 ASP A O 1
ATOM 1073 N N . ILE A 1 142 ? 44.162 -28.506 -44.952 1.00 61.53 142 ILE A N 1
ATOM 1074 C CA . ILE A 1 142 ? 43.503 -28.426 -43.642 1.00 61.53 142 ILE A CA 1
ATOM 1075 C C . ILE A 1 142 ? 43.975 -29.625 -42.805 1.00 61.53 142 ILE A C 1
ATOM 1077 O O . ILE A 1 142 ? 43.667 -30.768 -43.161 1.00 61.53 142 ILE A O 1
ATOM 1081 N N . PRO A 1 143 ? 44.682 -29.410 -41.679 1.00 57.62 143 PRO A N 1
ATOM 1082 C CA . PRO A 1 143 ? 45.113 -30.503 -40.820 1.00 57.62 143 PRO A CA 1
ATOM 1083 C C . PRO A 1 143 ? 43.893 -31.288 -40.319 1.00 57.62 143 PRO A C 1
ATOM 1085 O O . PRO A 1 143 ? 42.889 -30.710 -39.901 1.00 57.62 143 PRO A O 1
ATOM 1088 N N . ILE A 1 144 ? 43.992 -32.620 -40.341 1.00 58.06 144 ILE A N 1
ATOM 1089 C CA . ILE A 1 144 ? 42.897 -33.567 -40.047 1.00 58.06 144 ILE A CA 1
ATOM 1090 C C . ILE A 1 144 ? 42.237 -33.313 -38.670 1.00 58.06 144 ILE A C 1
ATOM 1092 O O . ILE A 1 144 ? 41.072 -33.648 -38.488 1.00 58.06 144 ILE A O 1
ATOM 1096 N N . GLY A 1 145 ? 42.921 -32.642 -37.735 1.00 57.69 145 GLY A N 1
ATOM 1097 C CA . GLY A 1 145 ? 42.389 -32.270 -36.416 1.00 57.69 145 GLY A CA 1
ATOM 1098 C C . GLY A 1 145 ? 41.457 -31.047 -36.360 1.00 57.69 145 GLY A C 1
ATOM 1099 O O . GLY A 1 145 ? 40.916 -30.775 -35.295 1.00 57.69 145 GLY A O 1
ATOM 1100 N N . ALA A 1 146 ? 41.258 -30.307 -37.460 1.00 54.03 146 ALA A N 1
ATOM 1101 C CA . ALA A 1 146 ? 40.354 -29.146 -37.520 1.00 54.03 146 ALA A CA 1
ATOM 1102 C C . ALA A 1 146 ? 39.054 -29.412 -38.305 1.00 54.03 146 ALA A C 1
ATOM 1104 O O . ALA A 1 146 ? 38.233 -28.509 -38.477 1.00 54.03 146 ALA A O 1
ATOM 1105 N N . ARG A 1 147 ? 38.836 -30.645 -38.788 1.00 55.47 147 ARG A N 1
ATOM 1106 C CA . ARG A 1 147 ? 37.518 -31.041 -39.298 1.00 55.47 147 ARG A CA 1
ATOM 1107 C C . ARG A 1 147 ? 36.587 -31.195 -38.104 1.00 55.47 147 ARG A C 1
ATOM 1109 O O . ARG A 1 147 ? 36.753 -32.119 -37.318 1.00 55.47 147 ARG A O 1
ATOM 1116 N N . ALA A 1 148 ? 35.624 -30.285 -37.978 1.00 57.28 148 ALA A N 1
ATOM 1117 C CA . ALA A 1 148 ? 34.506 -30.468 -37.067 1.00 57.28 148 ALA A CA 1
ATOM 1118 C C . ALA A 1 148 ? 33.837 -31.808 -37.400 1.00 57.28 148 ALA A C 1
ATOM 1120 O O . ALA A 1 148 ? 33.299 -31.980 -38.494 1.00 57.28 148 ALA A O 1
ATOM 1121 N N . ASP A 1 149 ? 33.945 -32.761 -36.480 1.00 56.22 149 ASP A N 1
ATOM 1122 C CA . ASP A 1 149 ? 33.243 -34.032 -36.540 1.00 56.22 149 ASP A CA 1
ATOM 1123 C C . ASP A 1 149 ? 31.740 -33.746 -36.376 1.00 56.22 149 ASP A C 1
ATOM 1125 O O . ASP A 1 149 ? 31.327 -33.260 -35.318 1.00 56.22 149 ASP A O 1
ATOM 1129 N N . PRO A 1 150 ? 30.895 -33.993 -37.392 1.00 55.81 150 PRO A N 1
ATOM 1130 C CA . PRO A 1 150 ? 29.461 -33.749 -37.280 1.00 55.81 150 PRO A CA 1
ATOM 1131 C C . PRO A 1 150 ? 28.753 -34.741 -36.339 1.00 55.81 150 PRO A C 1
ATOM 1133 O O . PRO A 1 150 ? 27.540 -34.624 -36.157 1.00 55.81 150 PRO A O 1
ATOM 1136 N N . THR A 1 151 ? 29.470 -35.703 -35.740 1.00 55.38 151 THR A N 1
ATOM 1137 C CA . THR A 1 151 ? 28.912 -36.690 -34.799 1.00 55.38 151 THR A CA 1
ATOM 1138 C C . THR A 1 151 ? 29.318 -36.505 -33.336 1.00 55.38 151 THR A C 1
ATOM 1140 O O . THR A 1 151 ? 28.846 -37.259 -32.487 1.00 55.38 151 THR A O 1
ATOM 1143 N N . ALA A 1 152 ? 30.089 -35.468 -32.996 1.00 52.16 152 ALA A N 1
ATOM 1144 C CA . ALA A 1 152 ? 30.334 -35.103 -31.601 1.00 52.16 152 ALA A CA 1
ATOM 1145 C C . ALA A 1 152 ? 29.108 -34.374 -31.006 1.00 52.16 152 ALA A C 1
ATOM 1147 O O . ALA A 1 152 ? 29.029 -33.144 -31.009 1.00 52.16 152 ALA A O 1
ATOM 1148 N N . ARG A 1 153 ? 28.127 -35.150 -30.534 1.00 45.25 153 ARG A N 1
ATOM 1149 C CA . ARG A 1 153 ? 27.106 -34.729 -29.564 1.00 45.25 153 ARG A CA 1
ATOM 1150 C C . ARG A 1 153 ? 27.316 -35.463 -28.252 1.00 45.25 153 ARG A C 1
ATOM 1152 O O . ARG A 1 153 ? 27.578 -36.682 -28.316 1.00 45.25 153 ARG A O 1
#

pLDDT: mean 75.53, std 13.11, range [44.75, 92.44]

Foldseek 3Di:
DPPVVLPPPPVVLVVVLVVQLVVLCVPVNPVRSVVSNVVSVVVSVVNVVVVVVVVVVVVVVVVVVVVVVVVVVVVVVVVVVVVVVVVVVVVVVVVVVVVVVVVVVVVVVVVVVVVVVVVVVDPVVVVPDDDVVRVVVVVVPPPPVPPDDPPPD

Organism: NCBI:txid28210